Protein AF-A0A7S4A0G4-F1 (afdb_monomer)

Radius of gyration: 21.78 Å; Cα conta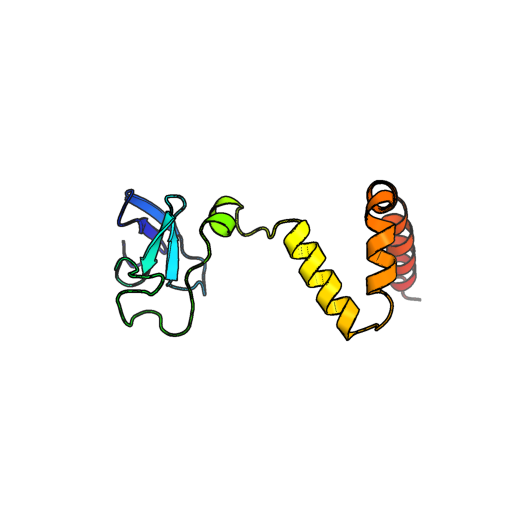cts (8 Å, |Δi|>4): 123; chains: 1; bounding box: 56×40×52 Å

Organism: NCBI:txid35677

Secondary structure (DSSP, 8-state):
-TTSSEEE-TTT--EEE--TT--SEEE-TTS-EEETTT-PBEETTEESSSSSTT-PPPPHHHHHTTTPPPHHHHHHHHHHHHHHHSTTHHHHHHHHTTTGGGTHHHHHHHHHHHHHHTS---

Structure (mmCIF, N/CA/C/O backbone):
data_AF-A0A7S4A0G4-F1
#
_entry.id   AF-A0A7S4A0G4-F1
#
loop_
_atom_site.group_PDB
_atom_site.id
_atom_site.type_symbol
_atom_site.label_atom_id
_atom_site.label_alt_id
_atom_site.label_comp_id
_atom_site.label_asym_id
_atom_site.label_entity_id
_atom_site.label_seq_id
_atom_site.pdbx_PDB_ins_code
_atom_site.Cartn_x
_atom_site.Cartn_y
_atom_site.Cartn_z
_atom_site.occupancy
_atom_site.B_iso_or_equiv
_atom_site.auth_seq_id
_atom_site.auth_comp_id
_atom_site.auth_asym_id
_atom_site.auth_atom_id
_atom_site.pdbx_PDB_model_num
ATOM 1 N N . MET A 1 1 ? -6.370 -8.773 17.267 1.00 57.56 1 MET A N 1
ATOM 2 C CA . MET A 1 1 ? -5.998 -8.763 15.830 1.00 57.56 1 MET A CA 1
ATOM 3 C C . MET A 1 1 ? -4.744 -7.941 15.501 1.00 57.56 1 MET A C 1
ATOM 5 O O . MET A 1 1 ? -4.036 -8.345 14.598 1.00 57.56 1 MET A O 1
ATOM 9 N N . ARG A 1 2 ? -4.396 -6.848 16.209 1.00 56.91 2 ARG A N 1
ATOM 10 C CA . ARG A 1 2 ? -3.252 -5.975 15.832 1.00 56.91 2 ARG A CA 1
ATOM 11 C C . ARG A 1 2 ? -1.846 -6.618 15.860 1.00 56.91 2 ARG A C 1
ATOM 13 O O . ARG A 1 2 ? -0.936 -6.019 15.307 1.00 56.91 2 ARG A O 1
ATOM 20 N N . GLY A 1 3 ? -1.672 -7.793 16.470 1.00 66.94 3 GLY A N 1
ATOM 21 C CA . GLY A 1 3 ? -0.383 -8.501 16.568 1.00 66.94 3 GLY A CA 1
ATOM 22 C C . GLY A 1 3 ? -0.257 -9.757 15.699 1.00 66.94 3 GLY A C 1
ATOM 23 O O . GLY A 1 3 ? 0.687 -10.507 15.884 1.00 66.94 3 GLY A O 1
ATOM 24 N N . LEU A 1 4 ? -1.213 -10.019 14.799 1.00 77.81 4 LEU A N 1
ATOM 25 C CA . LEU A 1 4 ? -1.243 -11.246 13.984 1.00 77.81 4 LEU A CA 1
ATOM 26 C C . LEU A 1 4 ? -0.682 -11.056 12.563 1.00 77.81 4 LEU A C 1
ATOM 28 O O . LEU A 1 4 ? -0.868 -11.929 11.728 1.00 77.81 4 LEU A O 1
ATOM 32 N N . GLY A 1 5 ? -0.110 -9.891 12.238 1.00 87.19 5 GLY A N 1
ATOM 33 C CA . GLY A 1 5 ? 0.319 -9.578 10.863 1.00 87.19 5 GLY A CA 1
ATOM 34 C C . GLY A 1 5 ? -0.830 -9.398 9.856 1.00 87.19 5 GLY A C 1
ATOM 35 O O . GLY A 1 5 ? -0.586 -9.106 8.690 1.00 87.19 5 GLY A O 1
ATOM 36 N N . VAL A 1 6 ? -2.087 -9.495 10.308 1.00 92.81 6 VAL A N 1
ATOM 37 C CA . VAL A 1 6 ? -3.298 -9.376 9.481 1.00 92.81 6 VAL A CA 1
ATOM 38 C C . VAL A 1 6 ? -4.252 -8.296 9.996 1.00 92.81 6 VAL A C 1
ATOM 40 O O . VAL A 1 6 ? -4.358 -8.043 11.201 1.00 92.81 6 VAL A O 1
ATOM 43 N N . ARG A 1 7 ? -4.987 -7.655 9.083 1.00 93.88 7 ARG A N 1
ATOM 44 C CA . ARG A 1 7 ? -6.005 -6.641 9.394 1.00 93.88 7 ARG A CA 1
ATOM 45 C C . ARG A 1 7 ? -7.166 -6.676 8.400 1.00 93.88 7 ARG A C 1
ATOM 47 O O . ARG A 1 7 ? -6.918 -6.720 7.198 1.00 93.88 7 ARG A O 1
ATOM 54 N N . PRO A 1 8 ? -8.422 -6.575 8.867 1.00 96.19 8 PRO A N 1
ATOM 55 C CA . PRO A 1 8 ? -9.560 -6.437 7.968 1.00 96.19 8 PRO A CA 1
ATOM 56 C C . PRO A 1 8 ? -9.542 -5.083 7.249 1.00 96.19 8 PRO A C 1
ATOM 58 O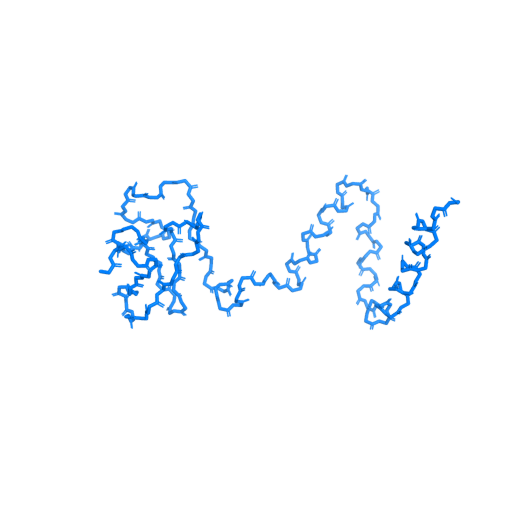 O . PRO A 1 8 ? -9.292 -4.039 7.858 1.00 96.19 8 PRO A O 1
ATOM 61 N N . CYS A 1 9 ? -9.856 -5.096 5.956 1.00 97.44 9 CYS A N 1
ATOM 62 C CA . CYS A 1 9 ? -10.109 -3.893 5.180 1.00 97.44 9 CYS A CA 1
ATOM 63 C C . CYS A 1 9 ? -11.287 -3.116 5.800 1.00 97.44 9 CYS A C 1
ATOM 65 O O . CYS A 1 9 ? -12.368 -3.694 5.940 1.00 97.44 9 CYS A O 1
ATOM 67 N N . PRO A 1 10 ? -11.141 -1.811 6.100 1.00 96.62 10 PRO A N 1
ATOM 68 C CA . PRO A 1 10 ? -12.223 -1.004 6.672 1.00 96.62 10 PRO A CA 1
ATOM 69 C C . PRO A 1 10 ? -13.461 -0.874 5.773 1.00 96.62 10 PRO A C 1
ATOM 71 O O . PRO A 1 10 ? -14.517 -0.474 6.251 1.00 96.62 10 PRO A O 1
ATOM 74 N N . THR A 1 11 ? -13.330 -1.174 4.476 1.00 97.94 11 THR A N 1
ATOM 75 C CA . THR A 1 11 ? -14.409 -1.036 3.489 1.00 97.94 11 THR A CA 1
ATOM 76 C C . THR A 1 11 ? -15.120 -2.357 3.203 1.00 97.94 11 THR A C 1
ATOM 78 O O . THR A 1 11 ? -16.341 -2.399 3.250 1.00 97.94 11 THR A O 1
ATOM 81 N N . CYS A 1 12 ? -14.388 -3.435 2.899 1.00 98.50 12 CYS A N 1
ATOM 82 C CA . CYS A 1 12 ? -14.996 -4.714 2.497 1.00 98.50 12 CYS A CA 1
ATOM 83 C C . CYS A 1 12 ? -14.818 -5.854 3.510 1.00 98.50 12 CYS A C 1
ATOM 85 O O . CYS A 1 12 ? -15.315 -6.950 3.279 1.00 98.50 12 CYS A O 1
ATOM 87 N N . GLY A 1 13 ? -14.076 -5.642 4.600 1.00 97.31 13 GLY A N 1
ATOM 88 C CA . GLY A 1 13 ? -13.842 -6.654 5.635 1.00 97.31 13 GLY A CA 1
ATOM 89 C C . GLY A 1 13 ? -12.838 -7.755 5.276 1.00 97.31 13 GLY A C 1
ATOM 90 O O . GLY A 1 13 ? -12.450 -8.511 6.163 1.00 97.31 13 GLY A O 1
ATOM 91 N N . ALA A 1 14 ? -12.365 -7.834 4.026 1.00 97.31 14 ALA A N 1
ATOM 92 C CA . ALA A 1 14 ? -11.356 -8.812 3.621 1.00 97.31 14 ALA A CA 1
ATOM 93 C C . ALA A 1 14 ? -10.091 -8.702 4.487 1.00 97.31 14 ALA A C 1
ATOM 95 O O . ALA A 1 14 ? -9.608 -7.597 4.745 1.00 97.31 14 ALA A O 1
ATOM 96 N N . LEU A 1 15 ? -9.547 -9.840 4.918 1.00 95.94 15 LEU A N 1
ATOM 97 C CA . LEU A 1 15 ? -8.300 -9.879 5.675 1.00 95.94 15 LEU A CA 1
ATOM 98 C C . LEU A 1 15 ? -7.126 -9.575 4.743 1.00 95.94 15 LEU A C 1
ATOM 100 O O . LEU A 1 15 ? -6.918 -10.254 3.742 1.00 95.94 15 LEU A O 1
ATOM 104 N N . VAL A 1 16 ? -6.379 -8.532 5.081 1.00 95.38 16 VAL A N 1
ATOM 105 C CA . VAL A 1 16 ? -5.152 -8.130 4.401 1.00 95.38 16 VAL A CA 1
ATOM 106 C C . VAL A 1 16 ? -3.988 -8.487 5.311 1.00 95.38 16 VAL A C 1
ATOM 108 O O . VAL A 1 16 ? -4.003 -8.143 6.492 1.00 95.38 16 VAL A O 1
ATOM 111 N N . GLU A 1 17 ? -2.996 -9.175 4.768 1.00 93.38 17 GLU A N 1
ATOM 112 C CA . GLU A 1 17 ? -1.737 -9.476 5.444 1.00 93.38 17 GLU A CA 1
ATOM 113 C C . GLU A 1 17 ? -0.675 -8.446 5.056 1.00 93.38 17 GLU A C 1
ATOM 115 O O . GLU A 1 17 ? -0.691 -7.915 3.941 1.00 93.38 17 GLU A O 1
ATOM 120 N N . LYS A 1 18 ? 0.238 -8.152 5.981 1.00 90.81 18 LYS A N 1
ATOM 121 C CA . LYS A 1 18 ? 1.429 -7.349 5.713 1.00 90.81 18 LYS A CA 1
ATOM 122 C C . LYS A 1 18 ? 2.665 -8.231 5.857 1.00 90.81 18 LYS A C 1
ATOM 124 O O . LYS A 1 18 ? 2.893 -8.763 6.938 1.00 90.81 18 LYS A O 1
ATOM 129 N N . SER A 1 19 ? 3.464 -8.326 4.796 1.00 87.81 19 SER A N 1
ATOM 130 C CA . SER A 1 19 ? 4.764 -9.001 4.831 1.00 87.81 19 SER A CA 1
ATOM 131 C C . SER A 1 19 ? 5.709 -8.349 5.843 1.00 87.81 19 SER A C 1
ATOM 133 O O . SER A 1 19 ? 5.602 -7.148 6.123 1.00 87.81 19 SER A O 1
ATOM 135 N N . ASP A 1 20 ? 6.676 -9.115 6.346 1.00 85.38 20 ASP A N 1
ATOM 136 C CA . ASP A 1 20 ? 7.737 -8.585 7.203 1.00 85.38 20 ASP A CA 1
ATOM 137 C C . ASP A 1 20 ? 8.488 -7.441 6.506 1.00 85.38 20 ASP A C 1
ATOM 139 O O . ASP A 1 20 ? 8.836 -7.521 5.329 1.00 85.38 20 ASP A O 1
ATOM 143 N N . GLY A 1 21 ? 8.675 -6.326 7.218 1.00 84.50 21 GLY A N 1
ATOM 144 C CA . GLY A 1 21 ? 9.253 -5.098 6.652 1.00 84.50 21 GLY A CA 1
ATOM 145 C C . GLY A 1 21 ? 8.341 -4.326 5.683 1.00 84.50 21 GLY A C 1
ATOM 146 O O . GLY A 1 21 ? 8.745 -3.290 5.161 1.00 84.50 21 GLY A O 1
ATOM 147 N N . GLY A 1 22 ? 7.106 -4.784 5.454 1.00 87.94 22 GLY A N 1
ATOM 148 C CA . GLY A 1 22 ? 6.139 -4.128 4.576 1.00 87.94 22 GLY A CA 1
ATOM 149 C C . GLY A 1 22 ? 5.666 -2.757 5.080 1.00 87.94 22 GLY A C 1
ATOM 150 O O . GLY A 1 22 ? 5.659 -2.465 6.281 1.00 87.94 22 GLY A O 1
ATOM 151 N N . CYS A 1 23 ? 5.218 -1.915 4.145 1.00 90.44 23 CYS A N 1
ATOM 152 C CA . CYS A 1 23 ? 4.697 -0.577 4.432 1.00 90.44 23 CYS A CA 1
ATOM 153 C C . CYS A 1 23 ? 3.285 -0.626 5.040 1.00 90.44 23 CYS A C 1
ATOM 155 O O . CYS A 1 23 ? 2.476 -1.483 4.696 1.00 90.44 23 CYS A O 1
ATOM 157 N N . ASP A 1 24 ? 2.954 0.332 5.911 1.00 94.00 24 ASP A N 1
ATOM 158 C CA . ASP A 1 24 ? 1.598 0.459 6.448 1.00 94.00 24 ASP A CA 1
ATOM 159 C C . ASP A 1 24 ? 0.621 1.175 5.492 1.00 94.00 24 ASP A C 1
ATOM 161 O O . ASP A 1 24 ? -0.573 1.195 5.769 1.00 94.00 24 ASP A O 1
ATOM 165 N N . ASN A 1 25 ? 1.056 1.745 4.364 1.00 95.12 25 ASN A N 1
ATOM 166 C CA . ASN A 1 25 ? 0.151 2.344 3.372 1.00 95.12 25 ASN A CA 1
ATOM 167 C C . ASN A 1 25 ? -0.371 1.269 2.405 1.00 95.12 25 ASN A C 1
ATOM 169 O O . ASN A 1 25 ? 0.188 1.044 1.334 1.00 95.12 25 ASN A O 1
ATOM 173 N N . MET A 1 26 ? -1.459 0.596 2.795 1.00 95.56 26 MET A N 1
ATOM 174 C CA . MET A 1 26 ? -1.987 -0.582 2.100 1.00 95.56 26 MET A CA 1
ATOM 175 C C . MET A 1 26 ? -3.128 -0.246 1.138 1.00 95.56 26 MET A C 1
ATOM 177 O O . MET A 1 26 ? -3.994 0.580 1.433 1.00 95.56 26 MET A O 1
ATOM 181 N N . TH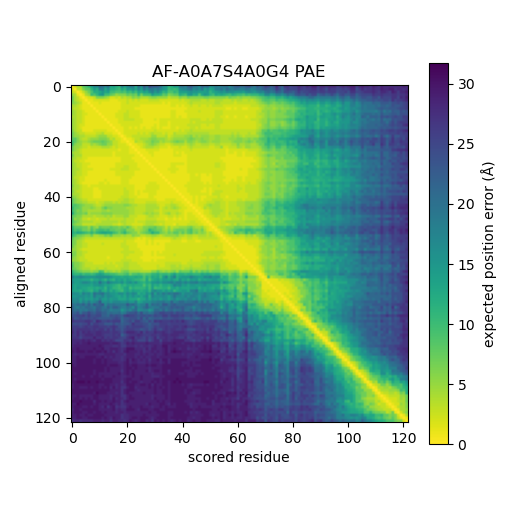R A 1 27 ? -3.175 -0.965 0.017 1.00 97.31 27 THR A N 1
ATOM 182 C CA . THR A 1 27 ? -4.277 -0.933 -0.953 1.00 97.31 27 THR A CA 1
ATOM 183 C C . THR A 1 27 ? -4.936 -2.308 -1.002 1.00 97.31 27 THR A C 1
ATOM 185 O O . THR A 1 27 ? -4.282 -3.310 -1.272 1.00 97.31 27 THR A O 1
ATOM 188 N N . CYS A 1 28 ? -6.236 -2.380 -0.725 1.00 97.69 28 CYS A N 1
ATOM 189 C CA . CYS A 1 28 ? -7.008 -3.617 -0.811 1.00 97.69 28 CYS A CA 1
ATOM 190 C C . CYS A 1 28 ? -7.376 -3.939 -2.268 1.00 97.69 28 CYS A C 1
ATOM 192 O O . CYS A 1 28 ? -7.537 -3.034 -3.087 1.00 97.69 28 CYS A O 1
ATOM 194 N N . ARG A 1 29 ? -7.639 -5.218 -2.573 1.00 97.38 29 ARG A N 1
ATOM 195 C CA . ARG A 1 29 ? -8.213 -5.653 -3.861 1.00 97.38 29 ARG A CA 1
ATOM 196 C C . ARG A 1 29 ? -9.571 -5.018 -4.182 1.00 97.38 29 ARG A C 1
ATOM 198 O O . ARG A 1 29 ? -9.933 -4.960 -5.348 1.00 97.38 29 ARG A O 1
ATOM 205 N N . CYS A 1 30 ? -10.306 -4.498 -3.195 1.00 98.12 30 CYS A N 1
ATOM 206 C CA . CYS A 1 30 ? -11.528 -3.721 -3.445 1.00 98.12 30 CYS A CA 1
ATOM 207 C C . CYS A 1 30 ? -11.266 -2.258 -3.862 1.00 98.12 30 CYS A C 1
ATOM 209 O O . CYS A 1 30 ? -12.211 -1.523 -4.124 1.00 98.12 30 CYS A O 1
ATOM 211 N N . GLY A 1 31 ? -10.005 -1.812 -3.878 1.00 97.25 31 GLY A N 1
ATOM 212 C CA . GLY A 1 31 ? -9.596 -0.446 -4.223 1.00 97.25 31 GLY A CA 1
ATOM 213 C C . GLY A 1 31 ? -9.417 0.495 -3.027 1.00 97.25 31 GLY A C 1
ATOM 214 O O . GLY A 1 31 ? -8.809 1.559 -3.170 1.00 97.25 31 GLY A O 1
ATOM 215 N N . ALA A 1 32 ? -9.886 0.110 -1.835 1.00 97.62 32 ALA A N 1
ATOM 216 C CA . ALA A 1 32 ? -9.726 0.914 -0.628 1.00 97.62 32 ALA A CA 1
ATOM 217 C C . ALA A 1 32 ? -8.248 1.056 -0.235 1.00 97.62 32 ALA A C 1
ATOM 219 O O . ALA A 1 32 ? -7.525 0.065 -0.118 1.00 97.62 32 ALA A O 1
ATOM 220 N N . LYS A 1 33 ? -7.828 2.294 0.025 1.00 97.88 33 LYS A N 1
ATOM 221 C CA . LYS A 1 33 ? -6.500 2.642 0.540 1.00 97.88 33 LYS A CA 1
ATOM 222 C C . LYS A 1 33 ? -6.616 2.959 2.025 1.00 97.88 33 LYS A C 1
ATOM 224 O O . LYS A 1 33 ? -7.450 3.785 2.398 1.00 97.88 33 LYS A O 1
ATOM 229 N N . PHE A 1 34 ? -5.826 2.307 2.870 1.00 96.56 34 PHE A N 1
ATOM 230 C CA . PHE A 1 34 ? -5.917 2.473 4.319 1.00 96.56 34 PHE A CA 1
ATOM 231 C C . PHE A 1 34 ? -4.591 2.204 5.034 1.00 96.56 34 PHE A C 1
ATOM 233 O O . PHE A 1 34 ? -3.746 1.447 4.562 1.00 96.56 34 PHE A O 1
ATOM 240 N N . CYS A 1 35 ? -4.428 2.804 6.209 1.00 95.38 35 CYS A N 1
ATOM 241 C CA . CYS A 1 35 ? -3.269 2.563 7.053 1.00 95.38 35 CYS A CA 1
ATOM 242 C C . CYS A 1 35 ? -3.378 1.208 7.768 1.00 95.38 35 CYS A C 1
ATOM 244 O O . CYS A 1 35 ? -4.311 0.963 8.535 1.00 95.38 35 CYS A O 1
ATOM 246 N N . PHE A 1 36 ? -2.383 0.346 7.601 1.00 94.62 36 PHE A N 1
ATOM 247 C CA . PHE A 1 36 ? -2.253 -0.911 8.317 1.00 94.62 36 PHE A CA 1
ATOM 248 C C . PHE A 1 36 ? -1.891 -0.720 9.789 1.00 94.62 36 PHE A C 1
ATOM 250 O O . PHE A 1 36 ? -1.977 -1.662 10.548 1.00 94.62 36 PHE A O 1
ATOM 257 N N . GLN A 1 37 ? -1.516 0.457 10.278 1.00 92.31 37 GLN A N 1
ATOM 258 C CA . GLN A 1 37 ? -1.263 0.635 11.713 1.00 92.31 37 GLN A CA 1
ATOM 259 C C . GLN A 1 37 ? -2.557 0.979 12.466 1.00 92.31 37 GLN A C 1
ATOM 261 O O . GLN A 1 37 ? -2.872 0.365 13.489 1.00 92.31 37 GLN A O 1
ATOM 266 N N . CYS A 1 38 ? -3.375 1.884 11.924 1.00 93.62 38 CYS A N 1
ATOM 267 C CA . CYS A 1 38 ? -4.551 2.417 12.622 1.00 93.62 38 CYS A CA 1
ATOM 268 C C . CYS A 1 38 ? -5.898 2.123 11.940 1.00 93.62 38 CYS A C 1
ATOM 270 O O . CYS A 1 38 ? -6.933 2.238 12.587 1.00 93.62 38 CYS A O 1
ATOM 272 N N . GLY A 1 39 ? -5.907 1.690 10.676 1.00 93.75 39 GLY A N 1
ATOM 273 C CA . GLY A 1 39 ? -7.122 1.448 9.888 1.00 93.75 39 GLY A CA 1
ATOM 274 C C . GLY A 1 39 ? -7.717 2.700 9.237 1.00 93.75 39 GLY A C 1
ATOM 275 O O . GLY A 1 39 ? -8.764 2.604 8.605 1.00 93.75 39 GLY A O 1
ATOM 276 N N . ALA A 1 40 ? -7.079 3.866 9.373 1.00 95.44 40 ALA A N 1
ATOM 277 C CA . ALA A 1 40 ? -7.572 5.104 8.780 1.00 95.44 40 ALA A CA 1
ATOM 278 C C . ALA A 1 40 ? -7.595 5.018 7.246 1.00 95.44 40 ALA A C 1
ATOM 280 O O . ALA A 1 40 ? -6.601 4.627 6.630 1.00 95.44 40 ALA A O 1
ATOM 281 N N . LEU A 1 41 ? -8.724 5.393 6.641 1.00 97.00 41 LEU A N 1
ATOM 282 C CA . LEU A 1 41 ? -8.871 5.465 5.187 1.00 97.00 41 LEU A CA 1
ATOM 283 C C . LEU A 1 41 ? -8.064 6.633 4.617 1.00 97.00 41 LEU A C 1
ATOM 285 O O . LEU A 1 41 ? -7.969 7.704 5.218 1.00 97.00 41 LEU A O 1
ATOM 289 N N . ALA A 1 42 ? -7.507 6.439 3.427 1.00 95.50 42 ALA A N 1
ATOM 290 C CA . ALA A 1 42 ? -6.845 7.511 2.707 1.00 95.50 42 ALA A CA 1
ATOM 291 C C . ALA A 1 42 ? -7.854 8.572 2.247 1.00 95.50 42 ALA A C 1
ATOM 293 O O . ALA A 1 42 ? -8.982 8.263 1.858 1.00 95.50 42 ALA A O 1
ATOM 294 N N . ARG A 1 43 ? -7.415 9.829 2.221 1.00 92.06 43 ARG A N 1
ATOM 295 C CA . ARG A 1 43 ? -8.118 10.949 1.589 1.00 92.06 43 ARG A CA 1
ATOM 296 C C . ARG A 1 43 ? -7.209 11.513 0.508 1.00 92.06 43 ARG A C 1
ATOM 298 O O . ARG A 1 43 ? -6.041 11.773 0.769 1.00 92.06 43 ARG A O 1
ATOM 305 N N . ASN A 1 44 ? -7.728 11.653 -0.711 1.00 89.38 44 ASN A N 1
ATOM 306 C CA . ASN A 1 44 ? -6.970 12.155 -1.866 1.00 89.38 44 ASN A CA 1
ATOM 307 C C . ASN A 1 44 ? -5.643 11.405 -2.109 1.00 89.38 44 ASN A C 1
ATOM 309 O O . ASN A 1 44 ? -4.632 12.006 -2.449 1.00 89.38 44 ASN A O 1
ATOM 313 N N . GLY A 1 45 ? -5.634 10.085 -1.892 1.00 85.19 45 GLY A N 1
ATOM 314 C CA . GLY A 1 45 ? -4.444 9.255 -2.101 1.00 85.19 45 GLY A CA 1
ATOM 315 C C . GLY A 1 45 ? -3.375 9.349 -1.007 1.00 85.19 45 GLY A C 1
ATOM 316 O O . GLY A 1 45 ? -2.330 8.730 -1.160 1.00 85.19 45 GLY A O 1
ATOM 317 N N . VAL A 1 46 ? -3.633 10.053 0.101 1.00 87.38 46 VAL A N 1
ATOM 318 C CA . VAL A 1 46 ? -2.719 10.169 1.250 1.00 87.38 46 VAL A CA 1
ATOM 319 C C . VAL A 1 46 ? -3.396 9.628 2.506 1.00 87.38 46 VAL A C 1
ATOM 321 O O . VAL A 1 46 ? -4.611 9.750 2.672 1.00 87.38 46 VAL A O 1
ATOM 324 N N . ALA A 1 47 ? -2.632 8.982 3.389 1.00 86.69 47 ALA A N 1
ATOM 325 C CA . ALA A 1 47 ? -3.178 8.429 4.620 1.00 86.69 47 ALA A CA 1
ATOM 326 C C . ALA A 1 47 ? -3.715 9.579 5.479 1.00 86.69 47 ALA A C 1
ATOM 328 O O . ALA A 1 47 ? -3.023 10.573 5.682 1.00 86.69 47 ALA A O 1
ATOM 329 N N . SER A 1 48 ? -4.928 9.461 6.025 1.00 92.81 48 SER A N 1
ATOM 330 C CA . SER A 1 48 ? -5.493 10.511 6.888 1.00 92.81 48 SER A CA 1
ATOM 331 C C . SER A 1 48 ? -4.904 10.505 8.311 1.00 92.81 48 SER A C 1
ATOM 333 O O . SER A 1 48 ? -5.551 10.956 9.253 1.00 92.81 48 SER A O 1
ATOM 335 N N . CYS A 1 49 ? -3.720 9.919 8.490 1.00 93.12 49 CYS A N 1
ATOM 336 C CA . CYS A 1 49 ? -3.038 9.714 9.761 1.00 93.12 49 CYS A CA 1
ATOM 337 C C . CYS A 1 49 ? -1.524 9.884 9.585 1.00 93.12 49 CYS A C 1
ATOM 339 O O . CYS A 1 49 ? -1.006 9.712 8.485 1.00 93.12 49 CYS A O 1
ATOM 341 N N . ALA A 1 50 ? -0.807 10.107 10.685 1.00 91.75 50 ALA A N 1
ATOM 342 C CA . ALA A 1 50 ? 0.648 10.280 10.686 1.00 91.75 50 ALA A CA 1
ATOM 343 C C . ALA A 1 50 ? 1.449 8.973 10.885 1.00 91.75 50 ALA A C 1
ATOM 345 O O . ALA A 1 50 ? 2.651 9.025 11.111 1.00 91.75 50 ALA A O 1
ATOM 346 N N . CYS A 1 51 ? 0.809 7.799 10.840 1.00 91.81 51 CYS A N 1
ATOM 347 C CA . CYS A 1 51 ? 1.450 6.523 11.191 1.00 91.81 51 CYS A CA 1
ATOM 348 C C . CYS A 1 51 ? 2.512 6.050 10.187 1.00 91.81 51 CYS A C 1
ATOM 350 O O . CYS A 1 51 ? 3.403 5.298 10.565 1.00 91.81 51 CYS A O 1
ATOM 352 N N . ALA A 1 52 ? 2.393 6.448 8.920 1.00 84.38 52 ALA A N 1
ATOM 353 C CA . ALA A 1 52 ? 3.256 5.982 7.839 1.00 84.38 52 ALA A CA 1
ATOM 354 C C . ALA A 1 52 ? 3.649 7.145 6.919 1.00 84.38 52 ALA A C 1
ATOM 356 O O . ALA A 1 52 ? 3.145 7.253 5.794 1.00 84.38 52 ALA A O 1
ATOM 357 N N . PRO A 1 53 ? 4.495 8.063 7.416 1.00 81.94 53 PRO A N 1
ATOM 358 C CA . PRO A 1 53 ? 4.995 9.162 6.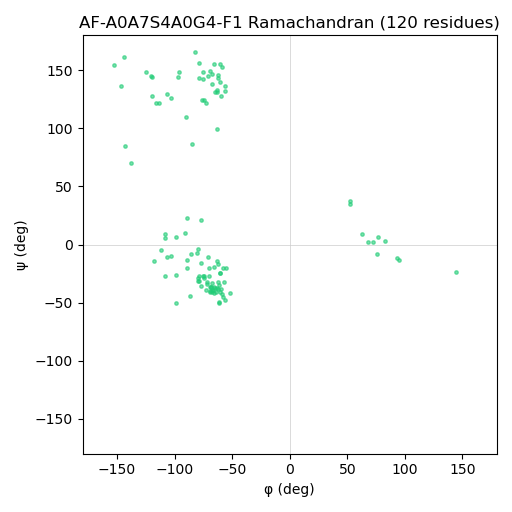609 1.00 81.94 53 PRO A CA 1
ATOM 359 C C . PRO A 1 53 ? 5.954 8.641 5.529 1.00 81.94 53 PRO A C 1
ATOM 361 O O . PRO A 1 53 ? 6.656 7.654 5.727 1.00 81.94 53 PRO A O 1
ATOM 364 N N . GLY A 1 54 ? 6.004 9.330 4.389 1.00 81.62 54 GLY A N 1
ATOM 365 C CA . GLY A 1 54 ? 7.089 9.176 3.412 1.00 81.62 54 GLY A CA 1
ATOM 366 C C . GLY A 1 54 ? 6.878 8.169 2.279 1.00 81.62 54 GLY A C 1
ATOM 367 O O . GLY A 1 54 ? 7.624 8.233 1.311 1.00 81.62 54 GLY A O 1
ATOM 368 N N . HIS A 1 55 ? 5.859 7.306 2.321 1.00 86.38 55 HIS A N 1
ATOM 369 C CA . HIS A 1 55 ? 5.546 6.386 1.214 1.00 86.38 55 HIS A CA 1
ATOM 370 C C . HIS A 1 55 ? 4.133 6.606 0.664 1.00 86.38 55 HIS A C 1
ATOM 372 O O . HIS A 1 55 ? 3.204 6.898 1.416 1.00 86.38 55 HIS A O 1
ATOM 378 N N . ALA A 1 56 ? 3.948 6.431 -0.644 1.00 91.06 56 ALA A N 1
ATOM 379 C CA . ALA A 1 56 ? 2.629 6.447 -1.276 1.00 91.06 56 ALA A CA 1
ATOM 380 C C . ALA A 1 56 ? 1.920 5.087 -1.140 1.00 91.06 56 ALA A C 1
ATOM 382 O O . ALA A 1 56 ? 2.535 4.072 -0.815 1.00 91.06 56 ALA A O 1
ATOM 383 N N . PHE A 1 57 ? 0.616 5.056 -1.416 1.00 95.19 57 PHE A N 1
ATOM 384 C CA . PHE A 1 57 ? -0.108 3.794 -1.571 1.00 95.19 57 PHE A CA 1
ATOM 385 C C . PHE A 1 57 ? 0.220 3.144 -2.908 1.00 95.19 57 PHE A C 1
ATOM 387 O O . PHE A 1 57 ? 0.269 3.826 -3.934 1.00 95.19 57 PHE A O 1
ATOM 394 N N . LEU A 1 58 ? 0.324 1.815 -2.917 1.00 93.06 58 LEU A N 1
ATOM 395 C CA . LEU A 1 58 ? 0.431 1.066 -4.164 1.00 93.06 58 LEU A CA 1
ATOM 396 C C . LEU A 1 58 ? -0.815 1.289 -5.040 1.00 93.06 58 LEU A C 1
ATOM 398 O O . LEU A 1 58 ? -1.942 1.311 -4.520 1.00 93.06 58 LEU A O 1
ATOM 402 N N . PRO A 1 59 ? -0.652 1.442 -6.364 1.00 93.50 59 PRO A N 1
ATOM 403 C CA . PRO A 1 59 ? -1.783 1.514 -7.274 1.00 93.50 59 PRO A CA 1
ATOM 404 C C . PRO A 1 59 ? -2.568 0.200 -7.234 1.00 93.50 59 PRO A C 1
ATOM 406 O O . PRO A 1 59 ? -2.008 -0.889 -7.108 1.00 93.50 59 PRO A O 1
ATOM 409 N N . HIS A 1 60 ? -3.891 0.313 -7.336 1.00 95.19 60 HIS A N 1
ATOM 410 C CA . HIS A 1 60 ? -4.799 -0.833 -7.237 1.00 95.19 60 HIS A CA 1
ATOM 411 C C . HIS A 1 60 ? -4.543 -1.874 -8.330 1.00 95.19 60 HIS A C 1
ATOM 413 O O . HIS A 1 60 ? -4.601 -3.066 -8.053 1.00 95.19 60 HIS A O 1
ATOM 419 N N . GLU A 1 61 ? -4.161 -1.433 -9.526 1.00 92.44 61 GLU A N 1
ATOM 420 C CA . GLU A 1 61 ? -3.801 -2.317 -10.634 1.00 92.44 61 GLU A CA 1
ATOM 421 C C . GLU A 1 61 ? -2.644 -3.264 -10.286 1.00 92.44 61 GLU A C 1
ATOM 423 O O . GLU A 1 61 ? -2.757 -4.468 -10.503 1.00 92.44 61 GLU A O 1
ATOM 428 N N . LEU A 1 62 ? -1.573 -2.763 -9.655 1.00 91.44 62 LEU A N 1
ATOM 429 C CA . LEU A 1 62 ? -0.466 -3.625 -9.224 1.00 91.44 62 LEU A CA 1
ATOM 430 C C . LEU A 1 62 ? -0.921 -4.645 -8.177 1.00 91.44 62 LEU A C 1
ATOM 432 O O . LEU A 1 62 ? -0.498 -5.793 -8.228 1.00 91.44 62 LEU A O 1
ATOM 436 N N . VAL A 1 63 ? -1.820 -4.268 -7.262 1.00 94.31 63 VAL A N 1
ATOM 437 C CA . VAL A 1 63 ? -2.389 -5.216 -6.287 1.00 94.31 63 VAL A CA 1
ATOM 438 C C . VAL A 1 63 ? -3.209 -6.304 -6.986 1.00 94.31 63 VAL A C 1
ATOM 440 O O . VAL A 1 63 ? -3.128 -7.476 -6.619 1.00 94.31 63 VAL A O 1
ATOM 443 N N . MET A 1 64 ? -3.997 -5.936 -7.999 1.00 94.44 64 MET A N 1
ATOM 444 C CA . MET A 1 64 ? -4.804 -6.891 -8.762 1.00 94.44 64 MET A CA 1
ATOM 445 C C . MET A 1 64 ? -3.941 -7.846 -9.589 1.00 94.44 64 MET A C 1
ATOM 447 O O . MET A 1 64 ? -4.274 -9.028 -9.673 1.00 94.44 64 MET A O 1
ATOM 451 N N . ASN A 1 65 ? -2.799 -7.368 -10.080 1.00 91.94 65 ASN A N 1
ATOM 452 C CA . ASN A 1 65 ? -1.814 -8.145 -10.827 1.00 91.94 65 ASN A CA 1
ATOM 453 C C . ASN A 1 65 ? -0.754 -8.802 -9.923 1.00 91.94 65 ASN A C 1
ATOM 455 O O . ASN A 1 65 ? 0.336 -9.106 -10.384 1.00 91.94 65 ASN A O 1
ATOM 459 N N . ASN A 1 66 ? -1.034 -9.032 -8.634 1.00 90.56 66 ASN A N 1
ATOM 460 C CA . ASN A 1 66 ? -0.111 -9.709 -7.704 1.00 90.56 66 ASN A CA 1
ATOM 461 C C . ASN A 1 66 ? 1.303 -9.102 -7.667 1.00 90.56 66 ASN A C 1
ATOM 463 O O . ASN A 1 66 ? 2.289 -9.820 -7.517 1.00 90.56 66 ASN A O 1
ATOM 467 N N . TYR A 1 67 ? 1.396 -7.782 -7.812 1.00 88.25 67 TYR A N 1
ATOM 468 C CA . TYR A 1 67 ? 2.637 -7.010 -7.831 1.00 88.25 67 TYR A CA 1
ATOM 469 C C . TYR A 1 67 ? 3.584 -7.345 -8.986 1.00 88.25 67 TYR A C 1
ATOM 471 O O . TYR A 1 67 ? 4.704 -6.835 -9.000 1.00 88.25 67 TYR A O 1
ATOM 479 N N . VAL A 1 68 ? 3.153 -8.146 -9.971 1.00 84.44 68 VAL A N 1
ATOM 480 C CA . VAL A 1 68 ? 3.934 -8.303 -11.194 1.00 84.44 68 VAL A CA 1
ATOM 481 C C . VAL A 1 68 ? 3.768 -7.038 -12.042 1.00 84.44 68 VAL A C 1
ATOM 483 O O . VAL A 1 68 ? 2.635 -6.629 -12.324 1.00 84.44 68 VAL A O 1
ATOM 486 N N . PRO A 1 69 ? 4.863 -6.364 -12.428 1.00 76.00 69 PRO A N 1
ATOM 487 C CA . PRO A 1 69 ? 4.773 -5.314 -13.429 1.00 76.00 69 PRO A CA 1
ATOM 488 C C . PRO A 1 69 ? 4.275 -5.933 -14.738 1.00 76.00 69 PRO A C 1
ATOM 490 O O . PRO A 1 69 ? 4.590 -7.084 -15.050 1.00 76.00 69 PRO A O 1
ATOM 493 N N . SER A 1 70 ? 3.487 -5.184 -15.514 1.00 77.75 70 SER A N 1
ATOM 494 C CA . SER A 1 70 ? 3.137 -5.633 -16.862 1.00 77.75 70 SER A CA 1
ATOM 495 C C . SER A 1 70 ? 4.410 -5.826 -17.685 1.00 77.75 70 SER A C 1
ATOM 497 O O . SER A 1 70 ? 5.415 -5.153 -17.441 1.00 77.75 70 SER A O 1
ATOM 499 N N . LEU A 1 71 ? 4.369 -6.722 -18.677 1.00 76.25 71 LEU A N 1
ATOM 500 C CA . LEU A 1 71 ? 5.491 -6.896 -19.602 1.00 76.25 71 L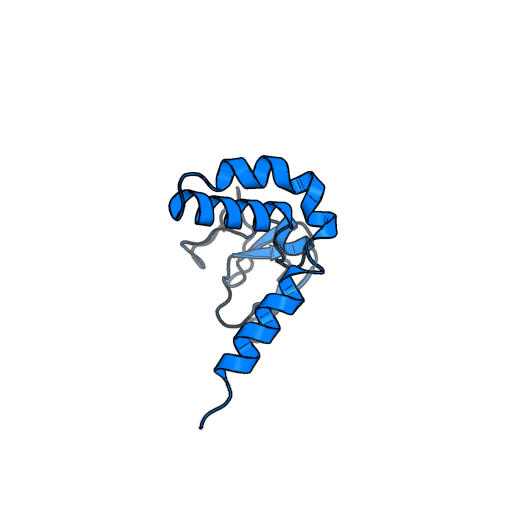EU A CA 1
ATOM 501 C C . LEU A 1 71 ? 5.905 -5.546 -20.200 1.00 76.25 71 LEU A C 1
ATOM 503 O O . LEU A 1 71 ? 7.086 -5.234 -20.210 1.00 76.25 71 LEU A O 1
ATOM 507 N N . ASP A 1 72 ? 4.941 -4.700 -20.572 1.00 75.81 72 ASP A N 1
ATOM 508 C CA . ASP A 1 72 ? 5.212 -3.346 -21.067 1.00 75.81 72 ASP A CA 1
ATOM 509 C C . ASP A 1 72 ? 5.934 -2.464 -20.040 1.00 75.81 72 ASP A C 1
ATOM 511 O O . ASP A 1 72 ? 6.839 -1.710 -20.392 1.00 75.81 72 ASP A O 1
ATOM 515 N N . ALA A 1 73 ? 5.558 -2.540 -18.760 1.00 75.75 73 ALA A N 1
ATOM 516 C CA . ALA A 1 73 ? 6.233 -1.794 -17.702 1.00 75.75 73 ALA A CA 1
ATOM 517 C C . ALA A 1 73 ? 7.663 -2.306 -17.467 1.00 75.75 73 ALA A C 1
ATOM 519 O O . ALA A 1 73 ? 8.575 -1.496 -17.319 1.00 75.75 73 ALA A O 1
ATOM 520 N N . ALA A 1 74 ? 7.865 -3.626 -17.482 1.00 77.25 74 ALA A N 1
ATOM 521 C CA . ALA A 1 74 ? 9.184 -4.241 -17.359 1.00 77.25 74 ALA A CA 1
ATOM 522 C C . ALA A 1 74 ? 10.083 -3.919 -18.565 1.00 77.25 74 ALA A C 1
ATOM 524 O O . ALA A 1 74 ? 11.252 -3.584 -18.389 1.00 77.25 74 ALA A O 1
ATOM 525 N N . VAL A 1 75 ? 9.526 -3.961 -19.781 1.00 75.25 75 VAL A N 1
ATOM 526 C CA . VAL A 1 75 ? 10.215 -3.585 -21.020 1.00 75.25 75 VAL A CA 1
ATOM 527 C C . VAL A 1 75 ? 10.630 -2.121 -20.961 1.00 75.25 75 VAL A C 1
ATOM 529 O O . VAL A 1 75 ? 11.810 -1.850 -21.143 1.00 75.25 75 VAL A O 1
ATOM 532 N N . ARG A 1 76 ? 9.726 -1.188 -20.627 1.00 75.19 76 ARG A N 1
ATOM 533 C CA . ARG A 1 76 ? 10.080 0.239 -20.505 1.00 75.19 76 ARG A CA 1
ATOM 534 C C . ARG A 1 76 ? 11.211 0.474 -19.506 1.00 75.19 76 ARG A C 1
ATOM 536 O O . ARG A 1 76 ? 12.191 1.110 -19.871 1.00 75.19 76 ARG A O 1
ATOM 543 N N . ALA A 1 77 ? 11.125 -0.112 -18.311 1.00 75.38 77 ALA A N 1
ATOM 544 C CA . ALA A 1 77 ? 12.186 0.002 -17.309 1.00 75.38 77 ALA A CA 1
ATOM 545 C C . ALA A 1 77 ? 13.535 -0.546 -17.820 1.00 75.38 77 ALA A C 1
ATOM 547 O O . ALA A 1 77 ? 14.589 0.038 -17.572 1.00 75.38 77 ALA A O 1
ATOM 548 N N . GLY A 1 78 ? 13.514 -1.648 -18.580 1.00 75.62 78 GLY A N 1
ATOM 549 C CA . GLY A 1 78 ? 14.707 -2.193 -19.230 1.00 75.62 78 GLY A CA 1
ATOM 550 C C . GLY A 1 78 ? 15.261 -1.297 -20.344 1.00 75.62 78 GLY A C 1
ATOM 551 O O . GLY A 1 78 ? 16.476 -1.151 -20.466 1.00 75.62 78 GLY A O 1
ATOM 552 N N . GLN A 1 79 ? 14.394 -0.672 -21.145 1.00 73.25 79 GLN A N 1
ATOM 553 C CA . GLN A 1 79 ? 14.791 0.260 -22.204 1.00 73.25 79 GLN A CA 1
ATOM 554 C C . GLN A 1 79 ? 15.417 1.540 -21.641 1.00 73.25 79 GLN A C 1
ATOM 556 O O . GLN A 1 79 ? 16.395 2.018 -22.209 1.00 73.25 79 GLN A O 1
ATOM 561 N N . GLU A 1 80 ? 14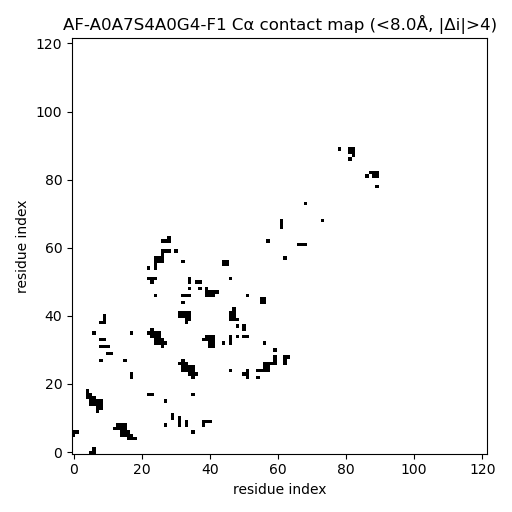.894 2.071 -20.533 1.00 73.62 80 GLU A N 1
ATOM 562 C CA . GLU A 1 80 ? 15.460 3.234 -19.833 1.00 73.62 80 GLU A CA 1
ATOM 563 C C . GLU A 1 80 ? 16.883 2.933 -19.340 1.00 73.62 80 GLU A C 1
ATOM 565 O O . GLU A 1 80 ? 17.823 3.648 -19.685 1.00 73.62 80 GLU A O 1
ATOM 570 N N . PHE A 1 81 ? 17.074 1.797 -18.661 1.00 66.62 81 PHE A N 1
ATOM 571 C CA . PHE A 1 81 ? 18.392 1.368 -18.184 1.00 66.62 81 PHE A CA 1
ATOM 572 C C . PHE A 1 81 ? 19.415 1.201 -19.321 1.00 66.62 81 PHE A C 1
ATOM 574 O O . PHE A 1 81 ? 20.566 1.627 -19.215 1.00 66.62 81 PHE A O 1
ATOM 581 N N . LEU A 1 82 ? 18.997 0.602 -20.440 1.00 65.00 82 LEU A N 1
ATOM 582 C CA . LEU A 1 82 ? 19.849 0.434 -21.618 1.00 65.00 82 LEU A CA 1
ATOM 583 C C . LEU A 1 82 ? 20.108 1.754 -22.359 1.00 65.00 82 LEU A C 1
ATOM 585 O O . LEU A 1 82 ? 21.185 1.923 -22.926 1.00 65.00 82 LEU A O 1
ATOM 589 N N . GLY A 1 83 ? 19.152 2.684 -22.353 1.00 62.00 83 GLY A N 1
ATOM 590 C CA . GLY A 1 83 ? 19.284 4.004 -22.969 1.00 62.00 83 GLY A CA 1
ATOM 591 C C . GLY A 1 83 ? 20.349 4.872 -22.298 1.00 62.00 83 GLY A C 1
ATOM 592 O O . GLY A 1 83 ? 21.088 5.567 -22.994 1.00 62.00 83 GLY A O 1
ATOM 593 N N . GLU A 1 84 ? 20.478 4.786 -20.972 1.00 56.88 84 GLU A N 1
ATOM 594 C CA . GLU A 1 84 ? 21.530 5.475 -20.209 1.00 56.88 84 GLU A CA 1
ATOM 595 C C . GLU A 1 84 ? 22.895 4.784 -20.313 1.00 56.88 84 GLU A C 1
ATOM 597 O O . GLU A 1 84 ? 23.923 5.458 -20.382 1.00 56.88 84 GLU A O 1
ATOM 602 N N . ALA A 1 85 ? 22.925 3.450 -20.367 1.00 60.12 85 ALA A N 1
ATOM 603 C CA . ALA A 1 85 ? 24.174 2.694 -20.446 1.00 60.12 85 ALA A CA 1
ATOM 604 C C . ALA A 1 85 ? 24.788 2.659 -21.861 1.00 60.12 85 ALA A C 1
ATOM 606 O O . ALA A 1 85 ? 26.008 2.569 -21.996 1.00 60.12 85 ALA A O 1
ATOM 607 N N . LEU A 1 86 ? 23.964 2.697 -22.917 1.00 57.62 86 LEU A N 1
ATOM 608 C CA . LEU A 1 86 ? 24.378 2.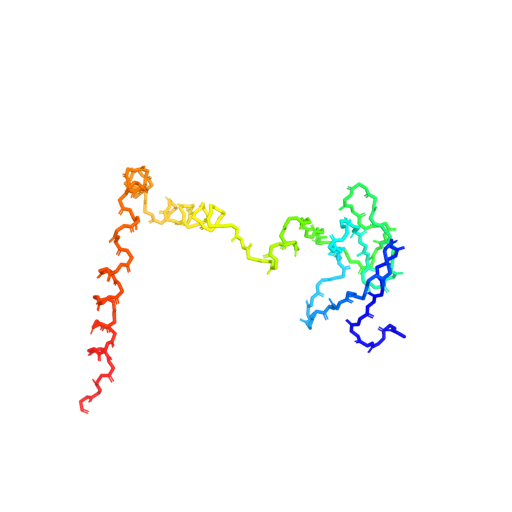524 -24.314 1.00 57.62 86 LEU A CA 1
ATOM 609 C C . LEU A 1 86 ? 23.564 3.444 -25.248 1.00 57.62 86 LEU A C 1
ATOM 611 O O . LEU A 1 86 ? 22.576 3.003 -25.849 1.00 57.62 86 LEU A O 1
ATOM 615 N N . PRO A 1 87 ? 23.973 4.713 -25.430 1.00 56.84 87 PRO A N 1
ATOM 616 C CA . PRO A 1 87 ? 23.292 5.636 -26.334 1.00 56.84 87 PRO A CA 1
ATOM 617 C C . PRO A 1 87 ? 23.380 5.118 -27.780 1.00 56.84 87 PRO A C 1
ATOM 619 O O . PRO A 1 87 ? 24.404 5.246 -28.445 1.00 56.84 87 PRO A O 1
ATOM 622 N N . GLY A 1 88 ? 22.310 4.473 -28.253 1.00 55.81 88 GLY A N 1
ATOM 623 C CA . GLY A 1 88 ? 22.218 3.878 -29.593 1.00 55.81 88 GLY A CA 1
ATOM 624 C C . GLY A 1 88 ? 21.424 2.569 -29.660 1.00 55.81 88 GLY A C 1
ATOM 625 O O . GLY A 1 88 ? 20.858 2.256 -30.705 1.00 55.81 88 GLY A O 1
ATOM 626 N N . VAL A 1 89 ? 21.297 1.830 -28.550 1.00 57.19 89 VAL A N 1
ATOM 627 C CA . VAL A 1 89 ? 20.548 0.556 -28.536 1.00 57.19 89 VAL A CA 1
ATOM 628 C C . VAL A 1 89 ? 19.029 0.762 -28.572 1.00 57.19 89 VAL A C 1
ATOM 630 O O . VAL A 1 89 ? 18.317 -0.049 -29.156 1.00 57.19 89 VAL A O 1
ATOM 633 N N . ALA A 1 90 ? 18.526 1.887 -28.047 1.00 53.53 90 ALA A N 1
ATOM 634 C CA . ALA A 1 90 ? 17.099 2.226 -28.017 1.00 53.53 90 ALA A CA 1
ATOM 635 C C . ALA A 1 90 ? 16.429 2.253 -29.409 1.00 53.53 90 ALA A C 1
ATOM 637 O O . ALA A 1 90 ? 15.265 1.872 -29.537 1.00 53.53 90 ALA A O 1
ATOM 638 N N . SER A 1 91 ? 17.165 2.631 -30.461 1.00 53.31 91 SER A N 1
ATOM 639 C CA . SER A 1 91 ? 16.645 2.616 -31.836 1.00 53.31 91 S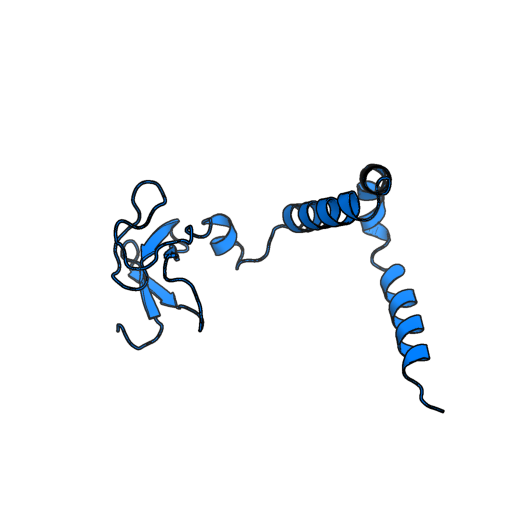ER A CA 1
ATOM 640 C C . SER A 1 91 ? 16.563 1.199 -32.424 1.00 53.31 91 SER A C 1
ATOM 642 O O . SER A 1 91 ? 15.697 0.942 -33.250 1.00 53.31 91 SER A O 1
ATOM 644 N N . ALA A 1 92 ? 17.402 0.261 -31.966 1.00 53.00 92 ALA A N 1
ATOM 645 C CA . ALA A 1 92 ? 17.434 -1.118 -32.468 1.00 53.00 92 ALA A CA 1
ATOM 646 C C . ALA A 1 92 ? 16.313 -1.997 -31.878 1.00 53.00 92 ALA A C 1
ATOM 648 O O . ALA A 1 92 ? 15.793 -2.891 -32.542 1.00 53.00 92 ALA A O 1
ATOM 649 N N . ILE A 1 93 ? 15.893 -1.728 -30.638 1.00 54.28 93 ILE A N 1
ATOM 650 C CA . ILE A 1 93 ? 14.773 -2.432 -29.983 1.00 54.28 93 ILE A CA 1
ATOM 651 C C . ILE A 1 93 ? 13.400 -2.007 -30.526 1.00 54.28 93 ILE A C 1
ATOM 653 O O . ILE A 1 93 ? 12.476 -2.820 -30.524 1.00 54.28 93 ILE A O 1
ATOM 657 N N . GLY A 1 94 ? 13.266 -0.781 -31.048 1.00 48.03 94 GLY A N 1
ATOM 658 C CA . GLY A 1 94 ? 12.038 -0.321 -31.710 1.00 48.03 94 GLY A CA 1
ATOM 659 C C . GLY A 1 94 ? 11.684 -1.126 -32.968 1.00 48.03 94 GLY A C 1
ATOM 660 O O . GLY A 1 94 ? 10.508 -1.365 -33.232 1.00 48.03 94 GLY A O 1
ATOM 661 N N . GLU A 1 95 ? 12.690 -1.614 -33.697 1.00 46.75 95 GLU A N 1
ATO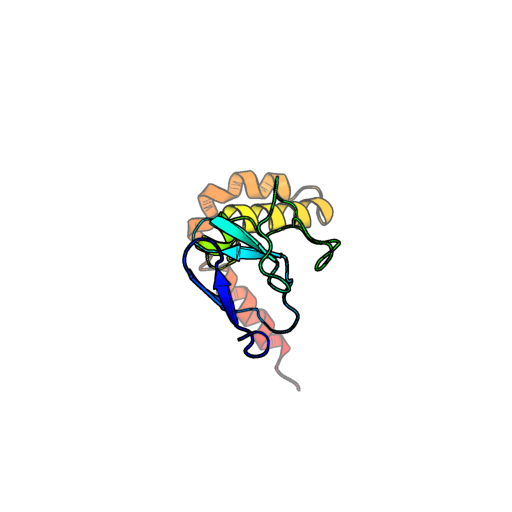M 662 C CA . GLU A 1 95 ? 12.513 -2.433 -34.906 1.00 46.75 95 GLU A CA 1
ATOM 663 C C . GLU A 1 95 ? 12.438 -3.944 -34.595 1.00 46.75 95 GLU A C 1
ATOM 665 O O . GLU A 1 95 ? 11.884 -4.720 -35.374 1.00 46.75 95 GLU A O 1
ATOM 670 N N . ALA A 1 96 ? 12.927 -4.375 -33.425 1.00 48.12 96 ALA A N 1
ATOM 671 C CA . ALA A 1 96 ? 12.998 -5.787 -33.042 1.00 48.12 96 ALA A CA 1
ATOM 672 C C . ALA A 1 96 ? 11.750 -6.332 -32.320 1.00 48.12 96 ALA A C 1
ATOM 674 O O . ALA A 1 96 ? 11.603 -7.552 -32.224 1.00 48.12 96 ALA A O 1
ATOM 675 N N . SER A 1 97 ? 10.813 -5.497 -31.850 1.00 47.94 97 SER A N 1
ATOM 676 C CA . SER A 1 97 ? 9.587 -5.988 -31.182 1.00 47.94 97 SER A CA 1
ATOM 677 C C . SER A 1 97 ? 8.709 -6.881 -32.072 1.00 47.94 97 SER A C 1
ATOM 679 O O . SER A 1 97 ? 8.004 -7.743 -31.555 1.00 47.94 97 SER A O 1
ATOM 681 N N . ALA A 1 98 ? 8.796 -6.762 -33.403 1.00 42.72 98 ALA A N 1
ATOM 682 C CA . ALA A 1 98 ? 8.134 -7.691 -34.326 1.00 42.72 98 ALA A CA 1
ATOM 683 C C . ALA A 1 98 ? 8.858 -9.052 -34.461 1.00 42.72 98 ALA A C 1
ATOM 685 O O . ALA A 1 98 ? 8.273 -10.015 -34.949 1.00 42.72 98 ALA A O 1
ATOM 686 N N . VAL A 1 99 ? 10.118 -9.148 -34.021 1.00 44.81 99 VAL A N 1
ATOM 687 C CA . VAL A 1 99 ? 11.000 -10.314 -34.219 1.00 44.81 99 VAL A CA 1
ATOM 688 C C . VAL A 1 99 ? 11.227 -11.099 -32.917 1.00 44.81 99 VAL A C 1
ATOM 690 O O . VAL A 1 99 ? 11.416 -12.314 -32.957 1.00 44.81 99 VAL A O 1
ATOM 693 N N . ILE A 1 100 ? 11.141 -10.458 -31.744 1.00 44.44 100 ILE A N 1
ATOM 694 C CA . ILE A 1 100 ? 11.460 -11.076 -30.437 1.00 44.44 100 ILE A CA 1
ATOM 695 C C . ILE A 1 100 ? 10.503 -12.214 -30.040 1.00 44.44 100 ILE A C 1
ATOM 697 O O . ILE A 1 100 ? 10.911 -13.109 -29.299 1.00 44.44 100 ILE A O 1
ATOM 701 N N . GLY A 1 101 ? 9.303 -12.296 -30.626 1.00 42.28 101 GLY A N 1
ATOM 702 C CA . GLY A 1 101 ? 8.452 -13.489 -30.507 1.00 42.28 101 GLY A CA 1
ATOM 703 C C . GLY A 1 101 ? 9.136 -14.797 -30.953 1.00 42.28 101 GLY A C 1
ATOM 704 O O . GLY A 1 101 ? 8.714 -15.870 -30.532 1.00 42.28 101 GLY A O 1
ATOM 705 N N . GLY A 1 102 ? 10.210 -14.722 -31.754 1.00 37.91 102 GLY A N 1
ATOM 706 C CA . GLY A 1 102 ? 10.973 -15.877 -32.242 1.00 37.91 102 GLY A CA 1
ATOM 707 C C . GLY A 1 102 ? 12.355 -16.113 -31.611 1.00 37.91 102 GLY A C 1
ATOM 708 O O . GLY A 1 102 ? 12.927 -17.174 -31.840 1.00 37.91 102 GLY A O 1
ATOM 709 N N . VAL A 1 103 ? 12.919 -15.183 -30.824 1.00 41.34 103 VAL A N 1
ATOM 710 C CA . VAL A 1 103 ? 14.347 -15.252 -30.403 1.00 41.34 103 VAL A CA 1
ATOM 711 C C . VAL A 1 103 ? 14.548 -15.734 -28.957 1.00 41.34 103 VAL A C 1
ATOM 713 O O . VAL A 1 103 ? 15.662 -16.083 -28.566 1.00 41.34 103 VAL A O 1
ATOM 716 N N . ALA A 1 104 ? 13.480 -15.847 -28.159 1.00 43.09 104 ALA A N 1
ATOM 717 C CA . ALA A 1 104 ? 13.571 -16.378 -26.793 1.00 43.09 104 ALA A CA 1
ATOM 718 C C . ALA A 1 104 ? 14.100 -17.830 -26.737 1.00 43.09 104 ALA A C 1
ATOM 720 O O . ALA A 1 104 ? 14.686 -18.233 -25.736 1.00 43.09 104 ALA A O 1
ATOM 721 N N . ALA A 1 105 ? 13.951 -18.604 -27.818 1.00 41.25 105 ALA A N 1
ATOM 722 C CA . ALA A 1 105 ? 14.418 -19.989 -27.873 1.00 41.25 105 ALA A CA 1
ATOM 723 C C . ALA A 1 105 ? 15.931 -20.133 -28.136 1.00 41.25 105 ALA A C 1
ATOM 725 O O . ALA A 1 105 ? 16.528 -21.114 -27.699 1.00 41.25 105 ALA A O 1
ATOM 726 N N . SER A 1 106 ? 16.573 -19.187 -28.830 1.00 42.97 106 SER A N 1
ATOM 727 C CA . SER A 1 106 ? 17.965 -19.349 -29.284 1.00 42.97 106 SER A CA 1
ATOM 728 C C . SER A 1 106 ? 19.001 -18.667 -28.388 1.00 42.97 106 SER A C 1
ATOM 730 O O . SER A 1 106 ? 20.131 -19.144 -28.299 1.00 42.97 106 SER A O 1
ATOM 732 N N . LEU A 1 107 ? 18.629 -17.608 -27.661 1.00 47.00 107 LEU A N 1
ATOM 733 C CA . LEU A 1 107 ? 19.544 -16.918 -26.739 1.00 47.00 107 LEU A CA 1
ATOM 734 C C . LEU A 1 107 ? 19.723 -17.654 -25.399 1.00 47.00 107 LEU A C 1
ATOM 736 O O . LEU A 1 107 ? 20.790 -17.564 -24.793 1.00 47.00 107 LEU A O 1
ATOM 740 N N . GLY A 1 108 ? 18.728 -18.436 -24.964 1.00 47.06 108 GLY A N 1
ATOM 741 C CA . GLY A 1 108 ? 18.827 -19.235 -23.737 1.00 47.06 108 GLY A CA 1
ATOM 742 C C . GLY A 1 108 ? 19.884 -20.343 -23.815 1.00 47.06 108 GLY A C 1
ATOM 743 O O . GLY A 1 108 ? 20.588 -20.591 -22.840 1.00 47.06 108 GLY A O 1
ATOM 744 N N . ALA A 1 109 ? 20.053 -20.970 -24.983 1.00 46.84 109 ALA A N 1
ATOM 745 C CA . ALA A 1 109 ? 21.006 -22.067 -25.158 1.00 46.84 109 ALA A CA 1
ATOM 746 C C . ALA A 1 109 ? 22.471 -21.592 -25.162 1.00 46.84 109 ALA A C 1
ATOM 748 O O . ALA A 1 109 ? 23.328 -22.236 -24.560 1.00 46.84 109 ALA A O 1
ATOM 749 N N . ALA A 1 110 ? 22.759 -20.446 -25.788 1.00 46.09 110 ALA A N 1
ATOM 750 C CA . ALA A 1 110 ? 24.119 -19.909 -25.864 1.00 46.09 110 ALA A CA 1
ATOM 751 C C . ALA A 1 110 ? 24.614 -19.350 -24.517 1.00 46.09 110 ALA A C 1
ATOM 753 O O . ALA A 1 110 ? 25.792 -19.480 -24.188 1.00 46.09 110 ALA A O 1
ATOM 754 N N . ALA A 1 111 ? 23.716 -18.764 -23.717 1.00 50.88 111 ALA A N 1
ATOM 755 C CA . ALA A 1 111 ? 24.061 -18.253 -22.392 1.00 50.88 111 ALA A CA 1
ATOM 756 C C . ALA A 1 111 ? 24.379 -19.380 -21.392 1.00 50.88 111 ALA A C 1
ATOM 758 O O . ALA A 1 111 ? 25.291 -19.234 -20.582 1.00 50.88 111 ALA A O 1
ATOM 759 N N . LEU A 1 112 ? 23.675 -20.516 -21.469 1.00 53.06 112 LEU A N 1
ATOM 760 C CA . LEU A 1 112 ? 23.926 -21.667 -20.596 1.00 53.06 112 LEU A CA 1
ATOM 761 C C . LEU A 1 112 ? 25.267 -22.357 -20.909 1.00 53.06 112 LEU A C 1
ATOM 763 O O . LEU A 1 112 ? 26.008 -22.666 -19.981 1.00 53.06 112 LEU A O 1
ATOM 767 N N . ASP A 1 113 ? 25.631 -22.518 -22.188 1.00 53.44 113 ASP A N 1
ATOM 768 C CA . ASP A 1 113 ? 26.915 -23.124 -22.599 1.00 53.44 113 ASP A CA 1
ATOM 769 C C . ASP A 1 113 ? 28.134 -22.306 -22.126 1.00 53.44 113 ASP A C 1
ATOM 771 O O . ASP A 1 113 ? 29.131 -22.864 -21.663 1.00 53.44 113 ASP A O 1
ATOM 775 N N . ALA A 1 114 ? 28.033 -20.973 -22.158 1.00 53.94 114 ALA A N 1
ATOM 776 C CA . ALA A 1 114 ? 29.088 -20.084 -21.672 1.00 53.94 114 ALA A CA 1
ATOM 777 C C . ALA A 1 114 ? 29.270 -20.152 -20.145 1.00 53.94 114 ALA A C 1
ATOM 779 O O . ALA A 1 114 ? 30.397 -20.093 -19.656 1.00 53.94 114 ALA A O 1
ATOM 780 N N . VAL A 1 115 ? 28.175 -20.307 -19.392 1.00 56.31 115 VAL A N 1
ATOM 781 C CA . VAL A 1 115 ? 28.224 -20.478 -17.931 1.00 56.31 115 VAL A CA 1
ATOM 782 C C . VAL A 1 115 ? 28.819 -21.837 -17.564 1.00 56.31 115 VAL A C 1
ATOM 784 O O . VAL A 1 115 ? 29.637 -21.913 -16.652 1.00 56.31 115 VAL A O 1
ATOM 787 N N . GLN A 1 116 ? 28.477 -22.897 -18.298 1.00 58.19 116 GLN A N 1
ATOM 788 C CA . GLN A 1 116 ? 28.913 -24.256 -17.975 1.00 58.19 116 GLN A CA 1
ATOM 789 C C . GLN A 1 116 ? 30.425 -24.455 -18.164 1.00 58.19 116 GLN A C 1
ATOM 791 O O . GLN A 1 116 ? 31.064 -25.089 -17.328 1.00 58.19 116 GLN A O 1
ATOM 796 N N . ARG A 1 117 ? 31.022 -23.818 -19.184 1.00 55.62 117 ARG A N 1
ATOM 797 C CA . ARG A 1 117 ? 32.487 -23.799 -19.378 1.00 55.62 117 ARG A CA 1
ATOM 798 C C . ARG A 1 117 ? 33.244 -22.970 -18.342 1.00 55.62 117 ARG A C 1
ATOM 800 O O . ARG A 1 117 ? 34.443 -23.156 -18.183 1.00 55.62 117 ARG A O 1
ATOM 807 N N . ALA A 1 118 ? 32.577 -22.043 -17.659 1.00 55.75 118 ALA A N 1
ATOM 808 C CA . ALA A 1 118 ? 33.204 -21.206 -16.637 1.00 55.75 118 ALA A CA 1
ATOM 809 C C . ALA A 1 118 ? 33.231 -21.868 -15.245 1.00 55.75 118 ALA A C 1
ATOM 811 O O . ALA A 1 118 ? 33.850 -21.327 -14.330 1.00 55.75 118 ALA A O 1
ATOM 812 N N . THR A 1 119 ? 32.557 -23.011 -15.067 1.00 55.25 119 THR A N 1
ATOM 813 C CA . THR A 1 119 ? 32.399 -23.689 -13.766 1.00 55.25 119 THR A CA 1
ATOM 814 C C . THR A 1 119 ? 33.192 -24.987 -13.610 1.00 55.25 119 THR A C 1
ATOM 816 O O . THR A 1 119 ? 33.037 -25.651 -12.589 1.00 55.25 119 THR A O 1
ATOM 819 N N . GLU A 1 120 ? 34.037 -25.359 -14.571 1.00 45.25 120 GLU A N 1
ATOM 820 C CA . GLU A 1 120 ? 34.957 -26.495 -14.421 1.00 45.25 120 GLU A CA 1
ATOM 821 C C . GLU A 1 120 ? 36.288 -25.995 -13.830 1.00 45.25 120 GLU A C 1
ATOM 823 O O . GLU A 1 120 ? 36.997 -25.243 -14.502 1.00 45.25 120 GLU A O 1
ATOM 828 N N . PRO A 1 121 ? 36.630 -26.326 -12.568 1.00 51.31 121 PRO A N 1
ATOM 829 C CA . PRO A 1 121 ? 37.974 -26.096 -12.056 1.00 51.31 121 PRO A CA 1
ATOM 830 C C . PRO A 1 121 ? 38.925 -27.193 -12.571 1.00 51.31 121 PRO A C 1
ATOM 832 O O . PRO A 1 121 ? 38.510 -28.347 -12.684 1.00 51.31 121 PRO A O 1
ATOM 835 N N . ASP A 1 122 ? 40.172 -26.808 -12.868 1.00 55.66 122 ASP A N 1
ATOM 836 C CA . ASP A 1 122 ? 41.301 -27.700 -13.215 1.00 55.66 122 ASP A CA 1
ATOM 837 C C . ASP A 1 122 ? 41.553 -28.793 -12.155 1.00 55.66 122 ASP A C 1
ATOM 839 O O . ASP A 1 122 ? 41.549 -28.461 -10.941 1.00 55.66 122 ASP A O 1
#

pLDDT: mean 75.83, std 19.67, range [37.91, 98.5]

Nearest PDB structures (foldseek):
  9egv-assembly1_A  TM=6.055E-01  e=7.215E-01  Homo sapiens
  6sc7-assembly1_A  TM=5.124E-01  e=6.309E-01  Homo sapiens
  6sc8-assembly1_A  TM=5.172E-01  e=7.716E-01  Homo sapiens
  6sc9-assembly1_A  TM=5.075E-01  e=9.438E-01  Homo sapiens

Solvent-accessible surface area (backbone atoms only — not comparable to full-atom values): 7624 Å² total; per-residue (Å²): 104,92,86,70,54,43,46,60,38,87,84,80,55,52,77,44,73,57,61,90,94,53,76,39,47,36,49,42,90,88,59,55,41,28,27,69,83,80,56,43,53,42,54,98,76,39,62,72,56,83,88,55,75,96,62,72,53,60,59,51,67,39,55,71,48,75,65,51,70,52,70,70,56,51,49,51,57,51,48,54,57,43,39,75,75,38,85,68,53,60,68,56,54,72,69,36,68,86,51,52,88,70,46,70,73,62,56,56,56,59,56,50,55,59,52,58,68,72,69,66,80,132

Sequence (122 aa):
MRGLGVRPCPTCGALVEKSDGGCDNMTCRCGAKFCFQCGALARNGVASCACAPGHAFLPHELVMNNYVPSLDAAVRAGQEFLGEALPGVASAIGEASAVIGGVAASLGAAALDAVQRATEPD

Foldseek 3Di:
DLPPQWDAQPPPGDIDGADVVGAQQEADLVGWTEGSNPNATDDPQHGPDPPGPDDTYDGSVCVVVVNDDPPVRVVVVVLVVCCVVPVPVNVVVVVCPVPVVPCPVPVVVVVVVVVVVVPDDD

InterPro domains:
  IPR002867 IBR domain [PF01485] (6-49)

Mean predicted aligned error: 14.08 Å